Protein AF-A0AAW1NIJ4-F1 (afdb_monomer_lite)

Sequence (148 aa):
MAPPIVLSWSGDSIQVAFDSSDTVTAGFQALPDFFNPSAVLFRFVLDGQAEVQQIAVPYGLTTWSKAGLTYGRHSLTITRLNEAVYGPVSLTNISLSPSGRFVEPSLQPSLSSGRRILFLGDSITSGWGANGNSSCGSFQLGNANLLD

Structure (mmCIF, N/CA/C/O backbone):
data_AF-A0AAW1NIJ4-F1
#
_entry.id   AF-A0AAW1NIJ4-F1
#
loop_
_atom_site.group_PDB
_atom_site.id
_atom_site.type_symbol
_atom_site.label_atom_id
_atom_site.label_alt_id
_atom_site.label_comp_id
_atom_site.label_asym_id
_atom_site.label_entity_id
_atom_site.label_seq_id
_atom_site.pdbx_PDB_ins_code
_atom_site.Cartn_x
_atom_site.Cartn_y
_atom_site.Cartn_z
_atom_site.occupancy
_atom_site.B_iso_or_equiv
_atom_site.auth_seq_id
_atom_site.auth_comp_id
_atom_site.auth_asym_id
_atom_site.auth_atom_id
_atom_site.pdbx_PDB_model_num
ATOM 1 N N . MET A 1 1 ? 12.774 -2.817 17.899 1.00 58.28 1 MET A N 1
ATOM 2 C CA . MET A 1 1 ? 12.141 -2.007 16.836 1.00 58.28 1 MET A CA 1
ATOM 3 C C . MET A 1 1 ? 11.796 -2.961 15.703 1.00 58.28 1 MET A C 1
ATOM 5 O O . MET A 1 1 ? 12.642 -3.790 15.392 1.00 58.28 1 MET A O 1
ATOM 9 N N . ALA A 1 2 ? 10.568 -2.940 15.179 1.00 68.94 2 ALA A N 1
ATOM 10 C CA . ALA A 1 2 ? 10.208 -3.786 14.039 1.00 68.94 2 ALA A CA 1
ATOM 11 C C . ALA A 1 2 ? 10.894 -3.261 12.762 1.00 68.94 2 ALA A C 1
ATOM 13 O O . ALA A 1 2 ? 11.095 -2.047 12.662 1.00 68.94 2 ALA A O 1
ATOM 14 N N . PRO A 1 3 ? 11.288 -4.134 11.818 1.00 78.00 3 PRO A N 1
ATOM 15 C CA . PRO A 1 3 ? 11.851 -3.688 10.550 1.00 78.00 3 PRO A CA 1
ATOM 16 C C . PRO A 1 3 ? 10.807 -2.902 9.736 1.00 78.00 3 PRO A C 1
ATOM 18 O O . PRO A 1 3 ? 9.608 -3.156 9.883 1.00 78.00 3 PRO A O 1
ATOM 21 N N . PRO A 1 4 ? 11.240 -1.957 8.883 1.00 84.94 4 PRO A N 1
ATOM 22 C CA . PRO A 1 4 ? 10.332 -1.234 8.001 1.00 84.94 4 PRO A CA 1
ATOM 23 C C . PRO A 1 4 ? 9.662 -2.192 7.011 1.00 84.94 4 PRO A C 1
ATOM 25 O O . PRO A 1 4 ? 10.276 -3.156 6.550 1.00 84.94 4 PRO A O 1
ATOM 28 N N . ILE A 1 5 ? 8.408 -1.905 6.662 1.00 92.94 5 ILE A N 1
ATOM 29 C CA . ILE A 1 5 ? 7.707 -2.615 5.591 1.00 92.94 5 ILE A CA 1
ATOM 30 C C . ILE A 1 5 ? 8.120 -1.971 4.270 1.00 92.94 5 ILE A C 1
ATOM 32 O O . ILE A 1 5 ? 7.823 -0.801 4.034 1.00 92.94 5 ILE A O 1
ATOM 36 N N . VAL A 1 6 ? 8.802 -2.735 3.419 1.00 92.44 6 VAL A N 1
ATOM 37 C CA . VAL A 1 6 ? 9.298 -2.275 2.116 1.00 92.44 6 VAL A CA 1
ATOM 38 C C . VAL A 1 6 ? 8.553 -3.003 1.002 1.00 92.44 6 VAL A C 1
ATOM 40 O O . VAL A 1 6 ? 8.435 -4.225 1.034 1.00 92.44 6 VAL A O 1
ATOM 43 N N . LEU A 1 7 ? 8.061 -2.236 0.031 1.00 92.69 7 LEU A N 1
ATOM 44 C CA . LEU A 1 7 ? 7.338 -2.690 -1.154 1.00 92.69 7 LEU A CA 1
ATOM 45 C C . LEU A 1 7 ? 8.231 -2.451 -2.374 1.00 92.69 7 LEU A C 1
ATOM 47 O O . LEU A 1 7 ? 8.437 -1.305 -2.792 1.00 92.69 7 LEU A O 1
ATOM 51 N N . SER A 1 8 ? 8.768 -3.527 -2.935 1.00 90.56 8 SER A N 1
ATOM 52 C CA . SER A 1 8 ? 9.777 -3.494 -3.999 1.00 90.56 8 SER A CA 1
ATOM 53 C C . SER A 1 8 ? 9.291 -4.154 -5.281 1.00 90.56 8 SER A C 1
ATOM 55 O O . SER A 1 8 ? 9.636 -3.690 -6.360 1.00 90.56 8 SER A O 1
ATOM 57 N N . TRP A 1 9 ? 8.492 -5.213 -5.193 1.00 92.12 9 TRP A N 1
ATOM 58 C CA . TRP A 1 9 ? 8.060 -5.995 -6.348 1.00 92.12 9 TRP A CA 1
ATOM 59 C C . TRP A 1 9 ? 6.635 -5.641 -6.769 1.00 92.12 9 TRP A C 1
ATOM 61 O O . TRP A 1 9 ? 5.799 -5.256 -5.950 1.00 92.12 9 TRP A O 1
ATOM 71 N N . SER A 1 10 ? 6.344 -5.782 -8.065 1.00 91.19 10 SER A N 1
ATOM 72 C CA . SER A 1 10 ? 4.962 -5.691 -8.546 1.00 91.19 10 SER A CA 1
ATOM 73 C C . SER A 1 10 ? 4.114 -6.752 -7.840 1.00 91.19 10 SER A C 1
ATOM 75 O O . SER A 1 10 ? 4.548 -7.893 -7.673 1.00 91.19 10 SER A O 1
ATOM 77 N N . GLY A 1 11 ? 2.925 -6.360 -7.390 1.00 91.94 11 GLY A N 1
ATOM 78 C CA . GLY A 1 11 ? 2.031 -7.214 -6.618 1.00 91.94 11 GLY A CA 1
ATOM 79 C C . GLY A 1 11 ? 2.311 -7.244 -5.114 1.00 91.94 11 GLY A C 1
ATOM 80 O 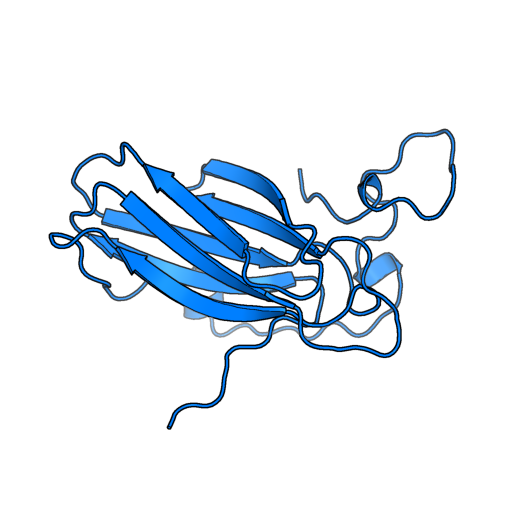O . GLY A 1 11 ? 1.492 -7.807 -4.385 1.00 91.94 11 GLY A O 1
ATOM 81 N N . ASP A 1 12 ? 3.388 -6.615 -4.621 1.00 93.94 12 ASP A N 1
ATOM 82 C CA . ASP A 1 12 ? 3.578 -6.436 -3.180 1.00 93.94 12 ASP A CA 1
ATOM 83 C C . ASP A 1 12 ? 2.357 -5.721 -2.598 1.00 93.94 12 ASP A C 1
ATOM 85 O O . ASP A 1 12 ? 1.935 -4.665 -3.086 1.00 93.94 12 ASP A O 1
ATOM 89 N N . SER A 1 13 ? 1.766 -6.317 -1.563 1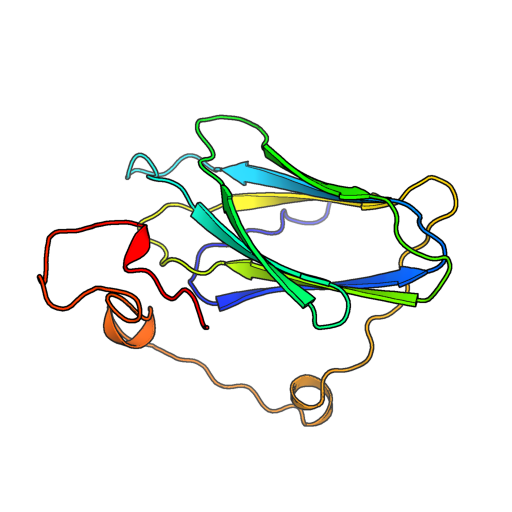.00 93.06 13 SER A N 1
ATOM 90 C CA . SER A 1 13 ? 0.464 -5.894 -1.070 1.00 93.06 13 SER A CA 1
ATOM 91 C C . SER A 1 13 ? 0.382 -5.915 0.447 1.00 93.06 13 SER A C 1
ATOM 93 O O . SER A 1 13 ? 0.877 -6.823 1.112 1.00 93.06 13 SER A O 1
ATOM 95 N N . ILE A 1 14 ? -0.323 -4.925 0.987 1.00 93.44 14 ILE A N 1
ATOM 96 C CA . ILE A 1 14 ? -0.645 -4.794 2.406 1.00 93.44 14 ILE A CA 1
ATOM 97 C C . ILE A 1 14 ? -2.161 -4.798 2.535 1.00 93.44 14 ILE A C 1
ATOM 99 O O . ILE A 1 14 ? -2.849 -4.127 1.769 1.00 93.44 14 ILE A O 1
ATOM 103 N N . GLN A 1 15 ? -2.685 -5.543 3.503 1.00 92.75 15 GLN A N 1
ATOM 104 C CA . GLN A 1 15 ? -4.105 -5.532 3.826 1.00 92.75 15 GLN A CA 1
ATOM 105 C C . GLN A 1 15 ? -4.297 -5.202 5.301 1.00 92.75 15 GLN A C 1
ATOM 107 O O . GLN A 1 15 ? -3.681 -5.817 6.171 1.00 92.75 15 GLN A O 1
ATOM 112 N N . VAL A 1 16 ? -5.189 -4.254 5.573 1.00 94.38 16 VAL A N 1
ATOM 113 C CA . VAL A 1 16 ? -5.632 -3.905 6.923 1.00 94.38 16 VAL A CA 1
ATOM 114 C C . VAL A 1 16 ? -7.155 -3.865 6.984 1.00 94.38 16 VAL A C 1
ATOM 116 O O . VAL A 1 16 ? -7.838 -3.676 5.973 1.00 94.38 16 VAL A O 1
ATOM 119 N N . ALA A 1 17 ? -7.691 -4.037 8.186 1.00 95.44 17 ALA A N 1
ATOM 120 C CA . ALA A 1 17 ? -9.086 -3.758 8.482 1.00 95.44 17 ALA A CA 1
ATOM 121 C C . ALA A 1 17 ? -9.182 -2.832 9.691 1.00 95.44 17 ALA A C 1
ATOM 123 O O . ALA A 1 17 ? -8.319 -2.843 10.574 1.00 95.44 17 ALA A O 1
ATOM 124 N N . PHE A 1 18 ? -10.227 -2.017 9.721 1.00 95.81 18 PHE A N 1
ATOM 125 C CA . PHE A 1 18 ? -10.455 -1.065 10.798 1.00 95.81 18 PHE A CA 1
ATOM 126 C C . PHE A 1 18 ? -11.943 -0.791 11.001 1.00 95.81 18 PHE A C 1
ATOM 128 O O . PHE A 1 18 ? -12.735 -0.949 10.078 1.00 95.81 18 PHE A O 1
ATOM 135 N N . ASP A 1 19 ? -12.301 -0.372 12.212 1.00 95.31 19 ASP A N 1
ATOM 136 C CA . ASP A 1 19 ? -13.655 0.050 12.576 1.00 95.31 19 ASP A CA 1
ATOM 137 C C . ASP A 1 19 ? -13.689 1.547 12.908 1.00 95.31 19 ASP A C 1
ATOM 139 O O . ASP A 1 19 ? -12.700 2.100 13.396 1.00 95.31 19 ASP A O 1
ATOM 143 N N . SER A 1 20 ? -14.866 2.160 12.753 1.00 82.75 20 SER A N 1
ATOM 144 C CA . SER A 1 20 ? -15.247 3.450 13.360 1.00 82.75 20 SER A CA 1
ATOM 145 C C . SER A 1 20 ? -14.314 4.625 13.050 1.00 82.75 20 SER A C 1
ATOM 147 O O . SER A 1 20 ? -14.021 5.445 13.924 1.00 82.75 20 SER A O 1
ATOM 149 N N . SER A 1 21 ? -13.866 4.733 11.801 1.00 84.62 21 SER A N 1
ATOM 150 C CA . SER A 1 21 ? -13.024 5.837 11.350 1.00 84.62 21 SER A CA 1
ATOM 151 C C . SER A 1 21 ? -13.689 6.619 10.226 1.00 84.62 21 SER A C 1
ATOM 153 O O . SER A 1 21 ? -14.245 6.011 9.321 1.00 84.62 21 SER A O 1
ATOM 155 N N . ASP A 1 22 ? -13.627 7.950 10.278 1.00 89.56 22 ASP A N 1
ATOM 156 C CA . ASP A 1 22 ? -14.109 8.841 9.211 1.00 89.56 22 ASP A CA 1
ATOM 157 C C . ASP A 1 22 ? -13.031 9.102 8.145 1.00 89.56 22 ASP A C 1
ATOM 159 O O . ASP A 1 22 ? -13.335 9.562 7.039 1.00 89.56 22 ASP A O 1
ATOM 163 N N . THR A 1 23 ? -11.773 8.802 8.486 1.00 93.31 23 THR A N 1
ATOM 164 C CA . THR A 1 23 ? -10.585 9.070 7.687 1.00 93.31 23 THR A CA 1
ATOM 165 C C . THR A 1 23 ? -9.529 7.983 7.874 1.00 93.31 23 THR A C 1
ATOM 167 O O . THR A 1 23 ? -9.197 7.596 8.990 1.00 93.31 23 THR A O 1
ATOM 170 N N . VAL A 1 24 ? -8.941 7.529 6.772 1.00 95.25 24 VAL A N 1
ATOM 171 C CA . VAL A 1 24 ? -7.753 6.667 6.775 1.00 95.25 24 VAL A CA 1
ATOM 172 C C . VAL A 1 24 ? -6.665 7.327 5.946 1.00 95.25 24 VAL A C 1
ATOM 174 O O . VAL A 1 24 ? -6.939 7.892 4.885 1.00 95.25 24 VAL A O 1
ATOM 177 N N . THR A 1 25 ? -5.427 7.269 6.425 1.00 95.19 25 THR A N 1
ATOM 178 C CA . THR A 1 25 ? -4.256 7.738 5.686 1.00 95.19 25 THR A CA 1
ATOM 179 C C . THR A 1 25 ? -3.168 6.678 5.655 1.00 95.19 25 THR A C 1
ATOM 181 O O . THR A 1 25 ? -3.050 5.871 6.575 1.00 95.19 25 THR A O 1
ATOM 184 N N . ALA A 1 26 ? -2.376 6.672 4.586 1.00 94.44 26 ALA A N 1
ATOM 185 C CA . ALA A 1 26 ? -1.212 5.810 4.435 1.00 94.44 26 ALA A CA 1
ATOM 186 C C . ALA A 1 26 ? -0.021 6.644 3.958 1.00 94.44 26 ALA A C 1
ATOM 188 O O . ALA A 1 26 ? -0.108 7.323 2.934 1.00 94.44 26 ALA A O 1
ATOM 189 N N . GLY A 1 27 ? 1.066 6.621 4.726 1.00 92.44 27 GLY A N 1
ATOM 190 C CA . GLY A 1 27 ? 2.300 7.343 4.436 1.00 92.44 27 GLY A CA 1
ATOM 191 C C . GLY A 1 27 ? 3.331 6.455 3.747 1.00 92.44 27 GLY A C 1
ATOM 192 O O . GLY A 1 27 ? 3.554 5.313 4.151 1.00 92.44 27 GLY A O 1
ATOM 193 N N . PHE A 1 28 ? 3.992 7.006 2.737 1.00 90.88 28 PHE A N 1
ATOM 194 C CA . PHE A 1 28 ? 4.961 6.329 1.887 1.00 90.88 28 PHE A CA 1
ATOM 195 C C . PHE A 1 28 ? 6.221 7.164 1.744 1.00 90.88 28 PHE A C 1
ATOM 197 O O . PHE A 1 28 ? 6.159 8.377 1.551 1.00 90.88 28 PHE A O 1
ATOM 204 N N . GLN A 1 29 ? 7.370 6.505 1.772 1.00 88.12 29 GLN A N 1
ATOM 205 C CA . GLN A 1 29 ? 8.659 7.131 1.521 1.00 88.12 29 GLN A CA 1
ATOM 206 C C . GLN A 1 29 ? 9.424 6.304 0.493 1.00 88.12 29 GLN A C 1
ATOM 208 O O . GLN A 1 29 ? 9.718 5.135 0.742 1.00 88.12 29 GLN A O 1
ATOM 213 N N . ALA A 1 30 ? 9.770 6.899 -0.649 1.00 83.88 30 ALA A N 1
ATOM 214 C CA . ALA A 1 30 ? 10.695 6.260 -1.574 1.00 83.88 30 ALA A CA 1
ATOM 215 C C . ALA A 1 30 ? 12.067 6.191 -0.928 1.00 83.88 30 ALA A C 1
ATOM 217 O O . ALA A 1 30 ? 12.549 7.153 -0.318 1.00 83.88 30 ALA A O 1
ATOM 218 N N . LEU A 1 31 ? 12.676 5.025 -1.057 1.00 82.00 31 LEU A N 1
ATOM 219 C CA . LEU A 1 31 ? 14.029 4.802 -0.602 1.00 82.00 31 LEU A CA 1
ATOM 220 C C . LEU A 1 31 ? 14.990 5.111 -1.760 1.00 82.00 31 LEU A C 1
ATOM 222 O O . LEU A 1 31 ? 14.620 4.928 -2.922 1.00 82.00 31 LEU A O 1
ATOM 226 N N . PRO A 1 32 ? 16.208 5.596 -1.470 1.00 73.69 32 PRO A N 1
ATOM 227 C CA . PRO A 1 32 ? 17.206 5.827 -2.504 1.00 73.69 32 PRO A CA 1
ATOM 228 C C . PRO A 1 32 ? 17.486 4.533 -3.275 1.00 73.69 32 PRO A C 1
ATOM 230 O O . PRO A 1 32 ? 17.736 3.496 -2.662 1.00 73.69 32 PRO A O 1
ATOM 233 N N . ASP A 1 33 ? 17.492 4.612 -4.601 1.00 69.75 33 ASP A N 1
ATOM 234 C CA . ASP A 1 33 ? 17.920 3.528 -5.483 1.00 69.75 33 ASP A CA 1
ATOM 235 C C . ASP A 1 33 ? 18.769 4.096 -6.629 1.00 69.75 33 ASP A C 1
ATOM 237 O O . ASP A 1 33 ? 18.704 5.287 -6.947 1.00 69.75 33 ASP A O 1
ATOM 241 N N . PHE A 1 34 ? 19.596 3.242 -7.230 1.00 55.91 34 PHE A N 1
ATOM 242 C CA . PHE A 1 34 ? 20.513 3.575 -8.321 1.00 55.91 34 PHE A CA 1
ATOM 243 C C . PHE A 1 34 ? 19.791 4.119 -9.561 1.00 55.91 34 PHE A C 1
ATOM 245 O O . PHE A 1 34 ? 20.371 4.894 -10.324 1.00 55.91 34 PHE A O 1
ATOM 252 N N . PHE A 1 35 ? 18.528 3.739 -9.751 1.00 59.81 35 PHE A N 1
ATOM 253 C CA . PHE A 1 35 ? 17.660 4.247 -10.803 1.00 59.81 35 PHE A CA 1
ATOM 254 C C . PHE A 1 35 ? 16.756 5.314 -10.199 1.00 59.81 35 PHE A C 1
ATOM 256 O O . PHE A 1 35 ? 15.922 5.008 -9.358 1.00 59.81 35 PHE A O 1
ATOM 263 N N . ASN A 1 36 ? 16.945 6.574 -10.599 1.00 54.78 36 ASN A N 1
ATOM 264 C CA . ASN A 1 36 ? 16.130 7.706 -10.154 1.00 54.78 36 ASN A CA 1
ATOM 265 C C . ASN A 1 36 ? 14.641 7.386 -10.406 1.00 54.78 36 ASN A C 1
ATOM 267 O O . ASN A 1 36 ? 14.234 7.368 -11.576 1.00 54.78 36 ASN A O 1
ATOM 271 N N . PRO A 1 37 ? 13.842 7.048 -9.376 1.00 58.44 37 PRO A N 1
ATOM 272 C CA . PRO A 1 37 ? 12.591 6.363 -9.619 1.00 58.44 37 PRO A CA 1
ATOM 273 C C . PRO A 1 37 ? 11.591 7.336 -10.230 1.00 58.44 37 PRO A C 1
ATOM 275 O O . PRO A 1 37 ? 11.123 8.295 -9.617 1.00 58.44 37 PRO A O 1
ATOM 278 N N . SER A 1 38 ? 11.264 7.065 -11.490 1.00 61.19 38 SER A N 1
ATOM 279 C CA . SER A 1 38 ? 10.023 7.534 -12.091 1.00 61.19 38 SER A CA 1
ATOM 280 C C . SER A 1 38 ? 8.875 6.925 -11.275 1.00 61.19 38 SER A C 1
ATOM 282 O O . SER A 1 38 ? 8.989 5.787 -10.838 1.00 61.19 38 SER A O 1
ATOM 284 N N . ALA A 1 39 ? 7.814 7.691 -11.028 1.00 77.75 39 ALA A N 1
ATOM 285 C CA . ALA A 1 39 ? 6.749 7.412 -10.056 1.00 77.75 39 ALA A CA 1
ATOM 286 C C . ALA A 1 39 ? 6.388 5.932 -9.782 1.00 77.75 39 ALA A C 1
ATOM 288 O O . ALA A 1 39 ? 6.190 5.139 -10.700 1.00 77.75 39 ALA A O 1
ATOM 289 N N . VAL A 1 40 ? 6.192 5.589 -8.505 1.00 83.94 40 VAL A N 1
ATOM 290 C CA . VAL A 1 40 ? 5.677 4.277 -8.089 1.00 83.94 40 VAL A CA 1
ATOM 291 C C . VAL A 1 40 ? 4.153 4.319 -8.078 1.00 83.94 40 VAL A C 1
ATOM 293 O O . VAL A 1 40 ? 3.535 5.270 -7.599 1.00 83.94 40 VAL A O 1
ATOM 296 N N . LEU A 1 41 ? 3.530 3.295 -8.647 1.00 85.31 41 LEU A N 1
ATOM 297 C CA . LEU A 1 41 ? 2.081 3.230 -8.787 1.00 85.31 41 LEU A CA 1
ATOM 298 C C . LEU A 1 41 ? 1.503 2.319 -7.715 1.00 85.31 41 LEU A C 1
ATOM 300 O O . LEU A 1 41 ? 1.934 1.172 -7.567 1.00 85.31 41 LEU A O 1
ATOM 304 N N . PHE A 1 42 ? 0.494 2.820 -7.008 1.00 89.62 42 PHE A N 1
ATOM 305 C CA . PHE A 1 42 ? -0.246 2.051 -6.021 1.00 89.62 42 PHE A CA 1
ATOM 306 C C . PHE A 1 42 ? -1.723 2.013 -6.375 1.00 89.62 42 PHE A C 1
ATOM 308 O O . PHE A 1 42 ? -2.323 2.998 -6.806 1.00 89.62 42 PHE A O 1
ATOM 315 N N . ARG A 1 43 ? -2.326 0.859 -6.129 1.00 90.38 43 ARG A N 1
ATOM 316 C CA . ARG A 1 43 ? -3.768 0.711 -6.074 1.00 90.38 43 ARG A CA 1
ATOM 317 C C . ARG A 1 43 ? -4.218 0.633 -4.631 1.00 90.38 43 ARG A C 1
ATOM 319 O O . ARG A 1 43 ? -3.677 -0.155 -3.860 1.00 90.38 43 ARG A O 1
ATOM 326 N N . PHE A 1 44 ? -5.256 1.391 -4.321 1.00 92.25 44 PHE A N 1
ATOM 327 C CA . PHE A 1 44 ? -5.962 1.360 -3.054 1.00 92.25 44 PHE A CA 1
ATOM 328 C C . PHE A 1 44 ? -7.343 0.766 -3.305 1.00 92.25 44 PHE A C 1
ATOM 330 O O . PHE A 1 44 ? -8.135 1.327 -4.054 1.00 92.25 44 PHE A O 1
ATOM 337 N N . VAL A 1 45 ? -7.629 -0.388 -2.713 1.00 92.25 45 VAL A N 1
ATOM 338 C CA . VAL A 1 45 ? -8.962 -0.995 -2.733 1.00 92.25 45 VAL A CA 1
ATOM 339 C C . VAL A 1 45 ? -9.564 -0.829 -1.350 1.00 92.25 45 VAL A C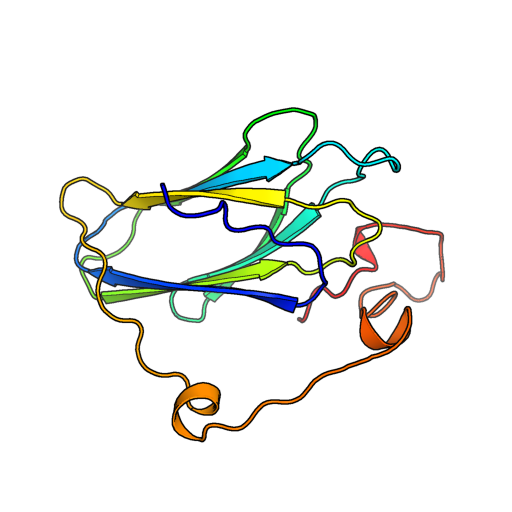 1
ATOM 341 O O . VAL A 1 45 ? -9.114 -1.482 -0.409 1.00 92.25 45 VAL A O 1
ATOM 344 N N . LEU A 1 46 ? -10.561 0.044 -1.227 1.00 92.31 46 LEU A N 1
ATOM 345 C CA . LEU A 1 46 ? -11.302 0.267 0.011 1.00 92.31 46 LEU A CA 1
ATOM 346 C C . LEU A 1 46 ? -12.711 -0.303 -0.141 1.00 92.31 46 LEU A C 1
ATOM 348 O O . LEU A 1 46 ? -13.462 0.132 -1.008 1.00 92.31 46 LEU A O 1
ATOM 352 N N . ASP A 1 47 ? -13.054 -1.304 0.666 1.00 91.75 47 ASP A N 1
ATOM 353 C CA . ASP A 1 47 ? -14.354 -1.998 0.625 1.00 91.75 47 ASP A CA 1
ATOM 354 C C . ASP A 1 47 ? -14.735 -2.507 -0.777 1.00 91.75 47 ASP A C 1
ATOM 356 O O . ASP A 1 47 ? -15.890 -2.469 -1.202 1.00 91.75 47 ASP A O 1
ATOM 360 N N . GLY A 1 48 ? -13.729 -2.965 -1.528 1.00 87.50 48 GLY A N 1
ATOM 361 C CA . GLY A 1 48 ? -13.884 -3.442 -2.903 1.00 87.50 48 GLY A CA 1
ATOM 362 C C . GLY A 1 48 ? -13.922 -2.341 -3.968 1.00 87.50 48 GLY A C 1
ATOM 363 O O . GLY A 1 48 ? -13.939 -2.663 -5.151 1.00 87.50 48 GLY A O 1
ATOM 364 N N . GLN A 1 49 ? -13.892 -1.061 -3.585 1.00 86.81 49 GLN A N 1
ATOM 365 C CA . GLN A 1 49 ? -13.796 0.062 -4.518 1.00 86.81 49 GLN A CA 1
ATOM 366 C C . GLN A 1 49 ? -12.328 0.379 -4.801 1.00 86.81 49 GLN A C 1
ATOM 368 O O . GLN A 1 49 ? -11.586 0.765 -3.896 1.00 86.81 49 GLN A O 1
ATOM 373 N N . ALA A 1 50 ? -11.904 0.189 -6.051 1.00 81.44 50 ALA A N 1
ATOM 374 C CA . ALA A 1 50 ? -10.532 0.431 -6.474 1.00 81.44 50 ALA A CA 1
ATOM 375 C C . ALA A 1 50 ? -10.309 1.899 -6.870 1.00 81.44 50 ALA A C 1
ATOM 377 O O . ALA A 1 50 ? -11.051 2.464 -7.668 1.00 81.44 50 ALA A O 1
ATOM 378 N N . GLU A 1 51 ? -9.231 2.484 -6.361 1.00 80.88 51 GLU A N 1
ATOM 379 C CA . GLU A 1 51 ? -8.670 3.759 -6.795 1.00 80.88 51 GLU A CA 1
ATOM 380 C C . GLU A 1 51 ? -7.200 3.529 -7.161 1.00 80.88 51 GLU A C 1
ATOM 382 O O . GLU A 1 51 ? -6.415 3.005 -6.364 1.00 80.88 51 GLU A O 1
ATOM 387 N N . VAL A 1 52 ? -6.818 3.888 -8.386 1.00 72.31 52 VAL A N 1
ATOM 388 C CA . VAL A 1 52 ? -5.416 3.859 -8.812 1.00 72.31 52 VAL A CA 1
ATOM 389 C C . VAL A 1 52 ? -4.829 5.243 -8.598 1.00 72.31 52 VAL A C 1
ATOM 391 O O . VAL A 1 52 ? -5.331 6.221 -9.149 1.00 72.31 52 VAL A O 1
ATOM 394 N N . GLN A 1 53 ? -3.746 5.324 -7.827 1.00 71.75 53 GLN A N 1
ATOM 395 C CA . GLN A 1 53 ? -2.978 6.550 -7.680 1.00 71.75 53 GLN A CA 1
ATOM 396 C C . GLN A 1 53 ? -1.539 6.364 -8.139 1.00 71.75 53 GLN A C 1
ATOM 398 O O . GLN A 1 53 ? -0.834 5.420 -7.776 1.00 71.75 53 GLN A O 1
ATOM 403 N N . GLN A 1 54 ? -1.088 7.345 -8.913 1.00 68.50 54 GLN A N 1
ATOM 404 C CA . GLN A 1 54 ? 0.314 7.519 -9.218 1.00 68.50 54 GLN A CA 1
ATOM 405 C C . GLN A 1 54 ? 0.967 8.299 -8.087 1.00 68.50 54 GLN A C 1
ATOM 407 O O . GLN A 1 54 ? 0.745 9.500 -7.942 1.00 68.50 54 GLN A O 1
ATOM 412 N N . ILE A 1 55 ? 1.806 7.620 -7.311 1.00 64.94 55 ILE A N 1
ATOM 413 C CA . ILE A 1 55 ? 2.619 8.277 -6.302 1.00 64.94 55 ILE A CA 1
ATOM 414 C C . ILE A 1 55 ? 4.004 8.500 -6.903 1.00 64.94 55 ILE A C 1
ATOM 416 O O . ILE A 1 55 ? 4.914 7.674 -6.833 1.00 64.94 55 ILE A O 1
ATOM 420 N N . ALA A 1 56 ? 4.171 9.665 -7.524 1.00 61.34 56 ALA A N 1
ATOM 421 C CA . ALA A 1 56 ? 5.508 10.181 -7.751 1.00 61.34 56 ALA A CA 1
ATOM 422 C C . ALA A 1 56 ? 6.080 10.527 -6.381 1.00 61.34 56 ALA A C 1
ATOM 424 O O . ALA A 1 56 ? 5.685 11.530 -5.795 1.00 61.34 56 ALA A O 1
ATOM 425 N N . VAL A 1 57 ? 6.964 9.679 -5.862 1.00 55.50 57 VAL A N 1
ATOM 426 C CA . VAL A 1 57 ? 7.713 9.988 -4.650 1.00 55.50 57 VAL A CA 1
ATOM 427 C C . VAL A 1 57 ? 9.087 10.510 -5.083 1.00 55.50 57 VAL A C 1
ATOM 429 O O . VAL A 1 57 ? 10.036 9.729 -5.166 1.00 55.50 57 VAL A O 1
ATOM 432 N N . PRO A 1 58 ? 9.246 11.811 -5.407 1.00 57.47 58 PRO A N 1
ATOM 433 C CA . PRO A 1 58 ? 10.575 12.400 -5.314 1.00 57.47 58 PRO A CA 1
ATOM 434 C C . PRO A 1 58 ? 11.039 12.245 -3.859 1.00 57.47 58 PRO A C 1
ATOM 436 O O . PRO A 1 58 ? 10.197 12.095 -2.975 1.00 57.47 58 PRO A O 1
ATOM 439 N N . TYR A 1 59 ? 12.348 12.284 -3.595 1.00 54.62 59 TYR A N 1
ATOM 440 C CA . TYR A 1 59 ? 12.909 12.257 -2.235 1.00 54.62 59 TYR A CA 1
ATOM 441 C C . TYR A 1 59 ? 12.007 12.998 -1.219 1.00 54.62 59 TYR A C 1
ATOM 443 O O . TYR A 1 59 ? 11.949 14.226 -1.225 1.00 54.62 59 TYR A O 1
ATOM 451 N N . GLY A 1 60 ? 11.258 12.255 -0.391 1.00 64.75 60 GLY A N 1
ATOM 452 C CA . GLY A 1 60 ? 10.194 12.831 0.438 1.00 64.75 60 GLY A CA 1
ATOM 453 C C . GLY A 1 60 ? 9.130 11.830 0.902 1.00 64.75 60 GLY A C 1
ATOM 454 O O . GLY A 1 60 ? 9.122 10.668 0.499 1.00 64.75 60 GLY A O 1
ATOM 455 N N . LEU A 1 61 ? 8.250 12.303 1.791 1.00 78.19 61 LEU A N 1
ATOM 456 C CA . LEU A 1 61 ? 7.083 11.573 2.291 1.00 78.19 61 LEU A CA 1
ATOM 457 C C . LEU A 1 61 ? 5.865 11.928 1.429 1.00 78.19 61 LEU A C 1
ATOM 459 O O . LEU A 1 61 ? 5.566 13.107 1.239 1.00 78.19 61 LEU A O 1
ATOM 463 N N . THR A 1 62 ? 5.133 10.926 0.957 1.00 87.00 62 THR A N 1
ATOM 464 C CA . THR A 1 62 ? 3.826 11.105 0.321 1.00 87.00 62 THR A CA 1
ATOM 465 C C . THR A 1 62 ? 2.748 10.418 1.139 1.00 87.00 62 THR A C 1
ATOM 467 O O . THR A 1 62 ? 2.961 9.328 1.657 1.00 87.00 62 THR A O 1
ATOM 470 N N . THR A 1 63 ? 1.579 11.042 1.240 1.00 90.31 63 THR A N 1
ATOM 471 C CA . THR A 1 63 ? 0.457 10.518 2.018 1.00 90.31 63 THR A CA 1
ATOM 472 C C . THR A 1 63 ? -0.749 10.346 1.113 1.00 90.31 63 THR A C 1
ATOM 474 O O . THR A 1 63 ? -1.217 11.314 0.518 1.00 90.31 63 THR A O 1
ATOM 477 N N . TRP A 1 64 ? -1.272 9.126 1.047 1.00 91.62 64 TRP A N 1
ATOM 478 C CA . TRP A 1 64 ? -2.619 8.866 0.553 1.00 91.62 64 TRP A CA 1
ATOM 479 C C . TRP A 1 64 ? -3.624 9.101 1.682 1.00 91.62 64 TRP A C 1
ATOM 481 O O . TRP A 1 64 ? -3.345 8.768 2.837 1.00 91.62 64 TRP A O 1
ATOM 491 N N . SER A 1 65 ? -4.792 9.659 1.367 1.00 93.00 65 SER A N 1
ATOM 492 C CA . SER A 1 65 ? -5.872 9.845 2.333 1.00 93.00 65 SER A CA 1
ATOM 493 C C . SER A 1 65 ? -7.239 9.591 1.711 1.00 93.00 65 SER A C 1
ATOM 495 O O . SER A 1 65 ? -7.513 9.969 0.573 1.00 93.00 65 SER A O 1
ATOM 497 N N . LYS A 1 66 ? -8.127 8.987 2.500 1.00 93.50 66 LYS A N 1
ATOM 498 C CA . LYS A 1 66 ? -9.552 8.890 2.203 1.00 93.50 66 LYS A CA 1
ATOM 499 C C . LYS A 1 66 ? -10.340 9.418 3.388 1.00 93.50 66 LYS A C 1
ATOM 501 O O . LYS A 1 66 ? -10.093 9.008 4.517 1.00 93.50 66 LYS A O 1
ATOM 506 N N . ALA A 1 67 ? -11.284 10.310 3.111 1.00 93.56 67 ALA A N 1
ATOM 507 C CA . ALA A 1 67 ? -12.178 10.914 4.091 1.00 93.56 67 ALA A CA 1
ATOM 508 C C . ALA A 1 67 ? -13.648 10.665 3.738 1.00 93.56 67 ALA A C 1
ATOM 510 O O . ALA A 1 67 ? -13.962 10.260 2.616 1.00 93.56 67 ALA A O 1
ATOM 511 N N . GLY A 1 68 ? -14.539 10.944 4.692 1.00 91.88 68 GLY A N 1
ATOM 512 C CA . GLY A 1 68 ? -15.982 10.774 4.519 1.00 91.88 68 GLY A CA 1
ATOM 513 C C . GLY A 1 68 ? -16.419 9.314 4.587 1.00 91.88 68 GLY A C 1
ATOM 514 O O . GLY A 1 68 ? -17.404 8.938 3.955 1.00 91.88 68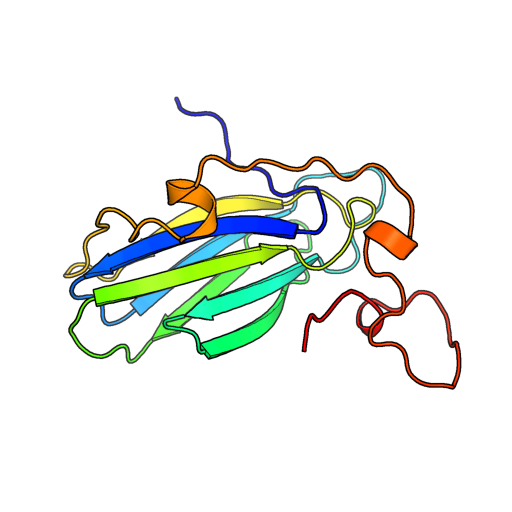 GLY A O 1
ATOM 515 N N . LEU A 1 69 ? -15.670 8.485 5.317 1.00 92.25 69 LEU A N 1
ATOM 516 C CA . LEU A 1 69 ? -16.038 7.095 5.543 1.00 92.25 69 LEU A CA 1
ATOM 517 C C . LEU A 1 69 ? -17.248 7.016 6.473 1.00 92.25 69 LEU A C 1
ATOM 519 O O . LEU A 1 69 ? -17.352 7.738 7.467 1.00 92.25 69 LEU A O 1
ATOM 523 N N . THR A 1 70 ? -18.185 6.138 6.135 1.00 91.81 70 THR A N 1
ATOM 524 C CA . THR A 1 70 ? -19.323 5.830 7.001 1.00 91.81 70 THR A CA 1
ATOM 525 C C . THR A 1 70 ? -18.848 5.110 8.254 1.00 91.81 70 THR A C 1
ATOM 527 O O . THR A 1 70 ? -17.953 4.282 8.172 1.00 91.81 70 THR A O 1
ATOM 530 N N . TYR A 1 71 ? -19.492 5.322 9.401 1.00 88.00 71 TYR A N 1
ATOM 531 C CA . TYR A 1 71 ? -19.193 4.509 10.580 1.00 88.00 71 TYR A CA 1
ATOM 532 C C . TYR A 1 71 ? -19.453 3.026 10.305 1.00 88.00 71 TYR A C 1
ATOM 534 O O . TYR A 1 71 ? -20.570 2.631 9.972 1.00 88.00 71 TYR A O 1
ATOM 542 N N . GLY A 1 72 ? -18.428 2.203 10.484 1.00 90.31 72 GLY A N 1
ATOM 543 C CA . GLY A 1 72 ? -18.524 0.771 10.259 1.00 90.31 72 GLY A CA 1
ATOM 544 C C . GLY A 1 72 ? -17.158 0.125 10.141 1.00 90.31 72 GLY A C 1
ATOM 545 O O . GLY A 1 72 ? -16.139 0.736 10.473 1.00 90.31 72 GLY A O 1
ATOM 546 N N . ARG A 1 73 ? -17.173 -1.129 9.692 1.00 94.12 73 ARG A N 1
ATOM 547 C CA . ARG A 1 73 ? -15.970 -1.894 9.385 1.00 94.12 73 ARG A CA 1
ATOM 548 C C . ARG A 1 73 ? -15.555 -1.641 7.947 1.00 94.12 73 ARG A C 1
ATOM 550 O O . ARG A 1 73 ? -16.383 -1.773 7.050 1.00 94.12 73 ARG A O 1
ATOM 557 N N . HIS A 1 74 ? -14.270 -1.389 7.757 1.00 93.81 74 HIS A N 1
ATOM 558 C CA . HIS A 1 74 ? -13.651 -1.193 6.458 1.00 93.81 74 HIS A CA 1
ATOM 559 C C . HIS A 1 74 ? -12.490 -2.160 6.245 1.00 93.81 74 HIS A C 1
ATOM 561 O O . HIS A 1 74 ? -11.822 -2.575 7.200 1.00 93.81 74 HIS A O 1
ATOM 567 N N . SER A 1 75 ? -12.213 -2.489 4.985 1.00 94.31 75 SER A N 1
ATOM 568 C CA . SER A 1 75 ? -10.980 -3.170 4.586 1.00 94.31 75 SER A CA 1
ATOM 569 C C . SER A 1 75 ? -10.261 -2.376 3.510 1.00 94.31 75 SER A C 1
ATOM 571 O O . SER A 1 75 ? -10.850 -2.029 2.490 1.00 94.31 75 SER A O 1
ATOM 573 N N . LEU A 1 76 ? -8.974 -2.127 3.745 1.00 93.94 76 LEU A N 1
ATOM 574 C CA . LEU A 1 76 ? -8.084 -1.468 2.804 1.00 93.94 76 LEU A CA 1
ATOM 575 C C . LEU A 1 76 ? -7.017 -2.457 2.337 1.00 93.94 76 LEU A C 1
ATOM 577 O O . LEU A 1 76 ? -6.292 -3.029 3.155 1.00 93.94 76 LEU A O 1
ATOM 581 N N . THR A 1 77 ? -6.892 -2.606 1.024 1.00 93.62 77 THR A N 1
ATOM 582 C CA . THR A 1 77 ? -5.764 -3.273 0.373 1.00 93.62 77 THR A CA 1
ATOM 583 C C . THR A 1 77 ? -4.965 -2.248 -0.418 1.00 93.62 77 THR A C 1
ATOM 585 O O . THR A 1 77 ? -5.526 -1.494 -1.207 1.00 93.62 77 THR A O 1
ATOM 588 N N . ILE A 1 78 ? -3.655 -2.221 -0.196 1.00 94.06 78 ILE A N 1
ATOM 589 C CA . ILE A 1 78 ? -2.702 -1.355 -0.890 1.00 94.06 78 ILE A CA 1
ATOM 590 C C . ILE A 1 78 ? -1.778 -2.267 -1.683 1.00 94.06 78 ILE A C 1
ATOM 592 O O . ILE A 1 78 ? -1.094 -3.086 -1.074 1.00 94.06 78 ILE A O 1
ATOM 596 N N . THR A 1 79 ? -1.741 -2.127 -3.005 1.00 93.31 79 THR A N 1
ATOM 597 C CA . THR A 1 79 ? -0.942 -2.991 -3.884 1.00 93.31 79 THR A CA 1
ATOM 598 C C . THR A 1 79 ? -0.045 -2.155 -4.781 1.00 93.31 79 THR A C 1
ATOM 600 O O . THR A 1 79 ? -0.517 -1.236 -5.452 1.00 93.31 79 THR A O 1
ATOM 603 N N . ARG A 1 80 ? 1.248 -2.482 -4.818 1.00 91.50 80 ARG A N 1
ATOM 604 C CA . ARG A 1 80 ? 2.193 -1.917 -5.783 1.00 91.50 80 ARG A CA 1
ATOM 605 C C . ARG A 1 80 ? 1.915 -2.494 -7.168 1.00 91.50 80 ARG A C 1
ATOM 607 O O . ARG A 1 80 ? 1.869 -3.709 -7.332 1.00 91.50 80 ARG A O 1
ATOM 614 N N . LEU A 1 81 ? 1.756 -1.632 -8.165 1.00 87.94 81 LEU A N 1
ATOM 615 C CA . LEU A 1 81 ? 1.403 -2.050 -9.524 1.00 87.94 81 LEU A CA 1
ATOM 616 C C . LEU A 1 81 ? 2.628 -2.251 -10.418 1.00 87.94 81 LEU A C 1
ATOM 618 O O . LEU A 1 81 ? 2.702 -3.224 -11.166 1.00 87.94 81 LEU A O 1
ATOM 622 N N . ASN A 1 82 ? 3.606 -1.351 -10.342 1.00 84.88 82 ASN A N 1
ATOM 623 C CA . ASN A 1 82 ? 4.764 -1.363 -11.228 1.00 84.88 82 ASN A CA 1
ATOM 624 C C . ASN A 1 82 ? 5.973 -2.108 -10.640 1.00 84.88 82 ASN A C 1
ATOM 626 O O . ASN A 1 82 ? 6.103 -2.310 -9.432 1.00 84.88 82 ASN A O 1
ATOM 630 N N . GLU A 1 83 ? 6.856 -2.552 -11.530 1.00 86.56 83 GLU A N 1
ATOM 631 C CA . GLU A 1 83 ? 7.961 -3.456 -11.214 1.00 86.56 83 GLU A CA 1
ATOM 632 C C . GLU A 1 83 ? 9.101 -2.812 -10.407 1.00 86.56 83 GLU A C 1
ATOM 634 O O . GLU A 1 83 ? 9.112 -1.608 -10.136 1.00 86.56 83 GLU A O 1
ATOM 639 N N . ALA A 1 84 ? 10.072 -3.632 -10.003 1.00 87.69 84 ALA A N 1
ATOM 640 C CA . ALA A 1 84 ? 11.134 -3.227 -9.083 1.00 87.69 84 ALA A CA 1
ATOM 641 C C . ALA A 1 84 ? 12.078 -2.151 -9.633 1.00 87.69 84 ALA A C 1
ATOM 643 O O . ALA A 1 84 ? 12.636 -1.388 -8.851 1.00 87.69 84 ALA A O 1
ATOM 644 N N . VAL A 1 85 ? 12.205 -2.024 -10.958 1.00 84.19 85 VAL A N 1
ATOM 645 C CA . VAL A 1 85 ? 13.069 -1.012 -11.596 1.00 84.19 85 VAL A CA 1
ATOM 646 C C . VAL A 1 85 ? 12.677 0.428 -11.236 1.00 84.19 85 VAL A C 1
ATOM 648 O O . VAL A 1 85 ? 13.496 1.337 -11.330 1.00 84.19 85 VAL A O 1
ATOM 651 N N . TYR A 1 86 ? 11.437 0.638 -10.781 1.00 81.88 86 TYR A N 1
ATOM 652 C CA . TYR A 1 86 ? 10.932 1.930 -10.311 1.00 81.88 86 TYR A CA 1
ATOM 653 C C . TYR A 1 86 ? 11.290 2.239 -8.850 1.00 81.88 86 TYR A C 1
ATOM 655 O O . TYR A 1 86 ? 10.727 3.159 -8.268 1.00 81.88 86 TYR A O 1
ATOM 663 N N . GLY A 1 87 ? 12.199 1.473 -8.244 1.00 85.12 87 GLY A N 1
ATOM 664 C CA . GLY A 1 87 ? 12.746 1.716 -6.912 1.00 85.12 87 GLY A CA 1
ATOM 665 C C . GLY A 1 87 ? 11.824 1.278 -5.766 1.00 85.12 87 GLY A C 1
ATOM 666 O O . GLY A 1 87 ? 10.607 1.192 -5.942 1.00 85.12 87 GLY A O 1
ATOM 667 N N . PRO A 1 88 ? 12.366 0.968 -4.577 1.00 88.06 88 PRO A N 1
ATOM 668 C CA . PRO A 1 88 ? 11.597 0.512 -3.424 1.00 88.06 88 PRO A CA 1
ATOM 669 C C . PRO A 1 88 ? 10.897 1.654 -2.670 1.00 88.06 88 PRO A C 1
ATOM 671 O O . PRO A 1 88 ? 11.394 2.779 -2.584 1.00 88.06 88 PRO A O 1
ATOM 674 N N . VAL A 1 89 ? 9.755 1.340 -2.051 1.00 89.00 89 VAL A N 1
ATOM 675 C CA . VAL A 1 89 ? 8.987 2.276 -1.211 1.00 89.00 89 VAL A CA 1
ATOM 676 C C . VAL A 1 89 ? 8.768 1.679 0.171 1.00 89.00 89 VAL A C 1
ATOM 678 O O . VAL A 1 89 ? 8.322 0.545 0.304 1.00 89.00 89 VAL A O 1
ATOM 681 N N . SER A 1 90 ? 9.054 2.458 1.208 1.00 90.88 90 SER A N 1
ATOM 682 C CA . SER A 1 90 ? 8.736 2.127 2.594 1.00 90.88 90 SER A CA 1
ATOM 683 C C . SER A 1 90 ? 7.332 2.618 2.947 1.00 90.88 90 SER A C 1
ATOM 685 O O . SER A 1 90 ? 7.028 3.797 2.746 1.00 90.88 90 SER A O 1
ATOM 687 N N . LEU A 1 91 ? 6.489 1.745 3.505 1.00 92.88 91 LEU A N 1
ATOM 688 C CA . LEU A 1 91 ? 5.262 2.165 4.183 1.00 92.88 91 LEU A CA 1
ATOM 689 C C . LEU A 1 91 ? 5.645 2.686 5.574 1.00 92.88 91 LEU A C 1
ATOM 691 O O . LEU A 1 91 ? 6.081 1.924 6.437 1.00 92.88 91 LEU A O 1
ATOM 695 N N . THR A 1 92 ? 5.463 3.984 5.806 1.00 92.38 92 THR A N 1
ATOM 696 C CA . THR A 1 92 ? 5.856 4.626 7.067 1.00 92.38 92 THR A CA 1
ATOM 697 C C . THR A 1 92 ? 4.777 4.522 8.134 1.00 92.38 92 THR A C 1
ATOM 699 O O . THR A 1 92 ? 5.088 4.372 9.313 1.00 92.38 92 THR A O 1
ATOM 702 N N . ASN A 1 93 ? 3.507 4.642 7.741 1.00 93.62 93 ASN A N 1
ATOM 703 C CA . ASN A 1 93 ? 2.374 4.520 8.650 1.00 93.62 93 ASN A CA 1
ATOM 704 C C . ASN A 1 93 ? 1.079 4.187 7.904 1.00 93.62 93 ASN A C 1
ATOM 706 O O . ASN A 1 93 ? 0.946 4.424 6.704 1.00 93.62 93 ASN A O 1
ATOM 710 N N . ILE A 1 94 ? 0.117 3.671 8.665 1.00 95.19 94 ILE A N 1
ATOM 711 C CA . ILE A 1 94 ? -1.305 3.766 8.351 1.00 95.19 94 ILE A CA 1
ATOM 712 C C . ILE A 1 94 ? -1.947 4.370 9.592 1.00 95.19 94 ILE A C 1
ATOM 714 O O . ILE A 1 94 ? -1.735 3.867 10.698 1.00 95.19 94 ILE A O 1
ATOM 718 N N . SER A 1 95 ? -2.695 5.449 9.413 1.00 95.81 95 SER A N 1
ATOM 719 C CA . SER A 1 95 ? -3.327 6.173 10.510 1.00 95.81 95 SER A CA 1
ATOM 720 C C . SER A 1 95 ? -4.826 6.256 10.287 1.00 95.81 95 SER A C 1
ATOM 722 O O . SER A 1 95 ? -5.302 6.381 9.160 1.00 95.81 95 SER A O 1
ATOM 724 N N . LEU A 1 96 ? -5.558 6.190 11.390 1.00 96.12 96 LEU A N 1
ATOM 725 C CA . LEU A 1 96 ? -7.000 6.360 11.438 1.00 96.12 96 LEU A CA 1
ATOM 726 C C . LEU A 1 96 ? -7.318 7.659 12.169 1.00 96.12 96 LEU A C 1
ATOM 728 O O . LEU A 1 96 ? -6.489 8.190 12.916 1.00 96.12 96 LEU A O 1
ATOM 732 N N . SER A 1 97 ? -8.541 8.136 12.004 1.00 92.94 97 SER A N 1
ATOM 733 C CA . SER A 1 97 ? -9.090 9.143 12.905 1.00 92.94 97 SER A CA 1
ATOM 734 C C . SER A 1 97 ? -9.068 8.681 14.372 1.00 92.94 97 SER A C 1
ATOM 736 O O . SER A 1 97 ? -9.041 7.476 14.633 1.00 92.94 97 SER A O 1
ATOM 738 N N . PRO A 1 98 ? -9.127 9.598 15.359 1.00 92.38 98 PRO A N 1
ATOM 739 C CA . PRO A 1 98 ? -9.018 9.239 16.778 1.00 92.38 98 PRO A CA 1
ATOM 740 C C . PRO A 1 98 ? -10.060 8.232 17.289 1.00 92.38 98 PRO A C 1
ATOM 742 O O . PRO A 1 98 ? -9.809 7.542 18.273 1.00 92.38 98 PRO A O 1
ATOM 745 N N . SER A 1 99 ? -11.233 8.151 16.652 1.00 89.75 99 SER A N 1
ATOM 746 C CA . SER A 1 99 ? -12.282 7.177 16.985 1.00 89.75 99 SER A CA 1
ATOM 747 C C . SER A 1 99 ? -12.048 5.794 16.371 1.00 89.75 99 SER A C 1
ATOM 749 O O . SER A 1 99 ? -12.712 4.828 16.756 1.00 89.75 99 SER A O 1
ATOM 751 N N . GLY A 1 100 ? -11.144 5.714 15.395 1.00 94.56 100 GLY A N 1
ATOM 752 C CA . GLY A 1 100 ? -10.856 4.514 14.640 1.00 94.56 100 GLY A CA 1
ATOM 753 C C . GLY A 1 100 ? -9.979 3.539 15.411 1.00 94.56 100 GLY A C 1
ATOM 754 O O . GLY A 1 100 ? -9.151 3.916 16.241 1.00 94.56 100 GLY A O 1
ATOM 755 N N . ARG A 1 101 ? -10.129 2.253 15.102 1.00 95.94 101 ARG A N 1
ATOM 756 C CA . ARG A 1 101 ? -9.226 1.209 15.597 1.00 95.94 101 ARG A CA 1
ATOM 757 C C . ARG A 1 101 ? -8.940 0.191 14.510 1.00 95.94 101 ARG A C 1
ATOM 759 O O . ARG A 1 101 ? -9.842 -0.194 13.770 1.00 95.94 101 ARG A O 1
ATOM 766 N N . PHE A 1 102 ? -7.705 -0.292 14.462 1.00 96.50 102 PHE A N 1
ATOM 767 C CA . PHE A 1 102 ? -7.386 -1.464 13.659 1.00 96.50 102 PHE A CA 1
ATOM 768 C C . PHE A 1 102 ? -8.026 -2.706 14.269 1.00 96.50 102 PHE A C 1
ATOM 770 O O . PHE A 1 102 ? -8.057 -2.878 15.489 1.00 96.50 102 PHE A O 1
ATOM 777 N N . VAL A 1 103 ? -8.528 -3.571 13.400 1.00 95.50 103 VAL A N 1
ATOM 778 C CA . VAL A 1 103 ? -9.068 -4.881 13.753 1.00 95.50 103 VAL A CA 1
ATOM 779 C C . VAL A 1 103 ? -8.415 -5.935 12.877 1.00 95.50 103 VAL A C 1
ATOM 781 O O . VAL A 1 103 ? -7.771 -5.624 11.874 1.00 95.50 103 VAL A O 1
ATOM 784 N N . GLU A 1 104 ? -8.579 -7.198 13.249 1.00 91.38 104 GLU A N 1
ATOM 785 C CA . GLU A 1 104 ? -8.067 -8.291 12.434 1.00 91.38 104 GLU A CA 1
ATOM 786 C C . GLU A 1 104 ? -8.695 -8.243 11.027 1.00 91.38 104 GLU A C 1
ATOM 788 O O . GLU A 1 104 ? -9.923 -8.110 10.906 1.00 91.38 104 GLU A O 1
ATOM 793 N N . PRO A 1 105 ? -7.895 -8.312 9.950 1.00 86.62 105 PRO A N 1
ATOM 794 C CA . PRO A 1 105 ? -8.426 -8.451 8.603 1.00 86.62 105 PRO A CA 1
ATOM 795 C C . PRO A 1 105 ? -9.250 -9.730 8.484 1.00 86.62 105 PRO A C 1
ATOM 797 O O . PRO A 1 105 ? -8.868 -10.779 8.999 1.00 86.62 105 PRO A O 1
ATOM 800 N N . SER A 1 106 ? -10.377 -9.676 7.773 1.00 78.81 106 SER A N 1
ATOM 801 C CA . SER A 1 106 ? -11.067 -10.909 7.394 1.00 78.81 106 SER A CA 1
ATOM 802 C C . SER A 1 106 ? -10.121 -11.764 6.553 1.00 78.81 106 SER A C 1
ATOM 804 O O . SER A 1 106 ? -9.562 -11.264 5.573 1.00 78.81 106 SER A O 1
ATOM 806 N N . LEU A 1 107 ? -9.963 -13.040 6.912 1.00 70.94 107 LEU A N 1
ATOM 807 C CA . LEU A 1 107 ? -9.152 -13.974 6.137 1.00 70.94 107 LEU A CA 1
ATOM 808 C C . LEU A 1 107 ? -9.661 -14.011 4.696 1.00 70.94 107 LEU A C 1
ATOM 810 O O . LEU A 1 107 ? -10.780 -14.456 4.434 1.00 70.94 107 LEU A O 1
ATOM 814 N N . GLN A 1 108 ? -8.836 -13.550 3.756 1.00 68.75 108 GLN A N 1
ATOM 815 C CA . GLN A 1 108 ? -9.128 -13.757 2.346 1.00 68.75 108 GLN A CA 1
ATOM 816 C C . GLN A 1 108 ? -9.185 -15.269 2.059 1.00 68.75 108 GLN A C 1
ATOM 818 O O . GLN A 1 108 ? -8.426 -16.033 2.666 1.00 68.75 108 GLN A O 1
ATOM 823 N N . PRO A 1 109 ? -10.030 -15.730 1.117 1.00 66.88 109 PRO A N 1
ATOM 824 C CA . PRO A 1 109 ? -10.122 -17.149 0.760 1.00 66.88 109 PRO A CA 1
ATOM 825 C C . PRO A 1 109 ? -8.773 -17.783 0.376 1.00 66.88 109 PRO A C 1
ATOM 827 O O . PRO A 1 109 ? -8.525 -18.961 0.629 1.00 66.88 109 PRO A O 1
ATOM 830 N N . SER A 1 110 ? -7.870 -16.994 -0.211 1.00 64.56 110 SER A N 1
ATOM 831 C CA . SER A 1 110 ? -6.498 -17.405 -0.523 1.00 64.56 110 SER A CA 1
ATOM 832 C C . SER A 1 110 ? -5.715 -17.773 0.742 1.00 64.56 110 SER A C 1
ATOM 834 O O . SER A 1 110 ? -5.111 -18.845 0.794 1.00 64.56 110 SER A O 1
ATOM 836 N N . LEU A 1 111 ? -5.796 -16.941 1.785 1.00 66.00 111 LEU A N 1
ATOM 837 C CA . LEU A 1 111 ? -5.132 -17.152 3.072 1.00 66.00 111 LEU A CA 1
ATOM 838 C C . LEU A 1 111 ? -5.738 -18.323 3.850 1.00 66.00 111 LEU A C 1
ATOM 840 O O . LEU A 1 111 ? -4.988 -19.111 4.424 1.00 66.00 111 LEU A O 1
ATOM 844 N N . SER A 1 112 ? -7.066 -18.492 3.828 1.00 71.25 112 SER A N 1
ATOM 845 C CA . SER A 1 112 ? -7.723 -19.618 4.512 1.00 71.25 112 SER A CA 1
ATOM 846 C C . SER A 1 112 ? -7.422 -20.970 3.859 1.00 71.25 112 SER A C 1
ATOM 848 O O . SER A 1 112 ? -7.360 -21.985 4.549 1.00 71.25 112 SER A O 1
ATOM 850 N N . SER A 1 113 ? -7.171 -20.994 2.546 1.00 80.25 113 SER A N 1
ATOM 851 C CA . SER A 1 113 ? -6.768 -22.211 1.829 1.00 80.25 113 SER A CA 1
ATOM 852 C C . SER A 1 113 ? -5.315 -22.640 2.086 1.00 80.25 113 SER A C 1
ATOM 854 O O . SER A 1 113 ? -4.937 -23.752 1.720 1.00 80.25 113 SER A O 1
ATOM 856 N N . GLY A 1 114 ? -4.479 -21.754 2.648 1.00 82.38 114 GLY A N 1
ATOM 857 C CA . GLY A 1 114 ? -3.042 -21.980 2.849 1.00 82.38 114 GLY A CA 1
ATOM 858 C C . GLY A 1 114 ? -2.207 -22.056 1.561 1.00 82.38 114 GLY A C 1
ATOM 859 O O . GLY A 1 114 ? -1.004 -22.312 1.630 1.00 82.38 114 GLY A O 1
ATOM 860 N N . ARG A 1 115 ? -2.811 -21.841 0.384 1.00 87.00 115 ARG A N 1
ATOM 861 C CA . ARG A 1 115 ? -2.129 -21.930 -0.914 1.00 87.00 115 ARG A CA 1
ATOM 862 C C . ARG A 1 115 ? -1.163 -20.763 -1.102 1.00 87.00 115 ARG A C 1
ATOM 864 O O . ARG A 1 115 ? -1.509 -19.612 -0.855 1.00 87.00 115 ARG A O 1
ATOM 871 N N . ARG A 1 116 ? 0.044 -21.065 -1.581 1.00 88.12 116 ARG A N 1
ATOM 872 C CA . ARG A 1 116 ? 1.097 -20.084 -1.875 1.00 88.12 116 ARG A CA 1
ATOM 873 C C . ARG A 1 116 ? 1.734 -20.423 -3.217 1.00 88.12 116 ARG A C 1
ATOM 875 O O . ARG A 1 116 ? 2.008 -21.591 -3.476 1.00 88.12 116 ARG A O 1
ATOM 882 N N . ILE A 1 117 ? 1.951 -19.411 -4.051 1.00 90.75 117 ILE A N 1
ATOM 883 C CA . ILE A 1 117 ? 2.582 -19.530 -5.370 1.00 90.75 117 ILE A CA 1
ATOM 884 C C . ILE A 1 117 ? 3.691 -18.480 -5.443 1.00 90.75 117 ILE A C 1
ATOM 886 O O . ILE A 1 117 ? 3.491 -17.351 -5.002 1.00 90.75 117 ILE A O 1
ATOM 890 N N . LEU A 1 118 ? 4.845 -18.862 -5.987 1.00 93.62 118 LEU A N 1
ATOM 891 C CA . LEU A 1 118 ? 5.937 -17.951 -6.320 1.00 93.62 118 LEU A CA 1
ATOM 892 C C . LEU A 1 118 ? 6.024 -17.841 -7.841 1.00 93.62 118 LEU A C 1
ATOM 894 O O . LEU A 1 118 ? 6.144 -18.858 -8.523 1.00 93.62 118 LEU A O 1
ATOM 898 N N . PHE A 1 119 ? 6.001 -16.613 -8.348 1.00 94.12 119 PHE A N 1
ATOM 899 C CA . PHE A 1 119 ? 6.269 -16.316 -9.749 1.00 94.12 119 PHE A CA 1
ATOM 900 C C . PHE A 1 119 ? 7.701 -15.798 -9.883 1.00 94.12 119 PHE A C 1
ATOM 902 O O . PHE A 1 119 ? 8.107 -14.895 -9.154 1.00 94.12 119 PHE A O 1
ATOM 909 N N . LEU A 1 120 ? 8.459 -16.382 -10.809 1.00 95.50 120 LEU A N 1
ATOM 910 C CA . LEU A 1 120 ? 9.774 -15.909 -11.232 1.00 95.50 120 LEU A CA 1
ATOM 911 C C . LEU A 1 120 ? 9.690 -15.671 -12.733 1.00 95.50 120 LEU A C 1
ATOM 913 O O . LEU A 1 120 ? 9.332 -16.586 -13.473 1.00 95.50 120 LEU A O 1
ATOM 917 N N . GLY A 1 121 ? 10.002 -14.463 -13.180 1.00 92.62 121 GLY A N 1
ATOM 918 C CA . GLY A 1 121 ? 9.854 -14.122 -14.583 1.00 92.62 121 GLY A CA 1
ATOM 919 C C . GLY A 1 121 ? 10.404 -12.751 -14.917 1.00 92.62 121 GLY A C 1
ATOM 920 O O . GLY A 1 121 ? 11.215 -12.189 -14.183 1.00 92.62 121 GLY A O 1
ATOM 921 N N . ASP A 1 122 ? 9.962 -12.252 -16.059 1.00 90.12 122 ASP A N 1
ATOM 922 C CA . ASP A 1 122 ? 10.427 -11.030 -16.696 1.00 90.12 122 ASP A CA 1
ATOM 923 C C . ASP A 1 122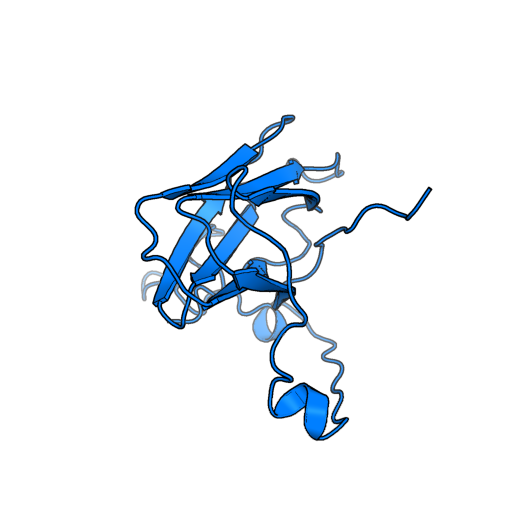 ? 9.284 -10.006 -16.812 1.00 90.12 122 ASP A C 1
ATOM 925 O O . ASP A 1 122 ? 8.326 -10.024 -16.030 1.00 90.12 122 ASP A O 1
ATOM 929 N N . SER A 1 123 ? 9.379 -9.124 -17.806 1.00 86.94 123 SER A N 1
ATOM 930 C CA . SER A 1 123 ? 8.401 -8.081 -18.096 1.00 86.94 123 SER A CA 1
ATOM 931 C C . SER A 1 123 ? 6.974 -8.605 -18.300 1.00 86.94 123 SER A C 1
ATOM 933 O O . SER A 1 123 ? 6.017 -7.888 -18.018 1.00 86.94 123 SER A O 1
ATOM 935 N N . ILE A 1 124 ? 6.789 -9.859 -18.733 1.00 87.62 124 ILE A N 1
ATOM 936 C CA . ILE A 1 124 ? 5.451 -10.459 -18.857 1.00 87.62 124 ILE A CA 1
ATOM 937 C C . ILE A 1 124 ? 4.862 -10.716 -17.469 1.00 87.62 124 ILE A C 1
ATOM 939 O O . ILE A 1 124 ? 3.695 -10.424 -17.217 1.00 87.62 124 ILE A O 1
ATOM 943 N N . THR A 1 125 ? 5.675 -11.233 -16.547 1.00 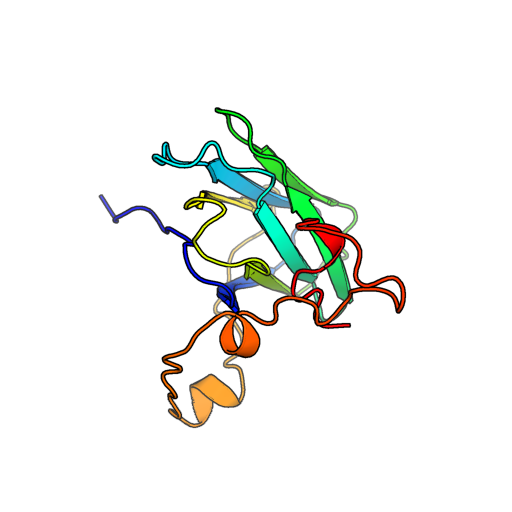90.56 125 THR A N 1
ATOM 944 C CA . THR A 1 125 ? 5.239 -11.500 -15.167 1.00 90.56 125 THR A CA 1
ATOM 945 C C . THR A 1 125 ? 4.995 -10.204 -14.403 1.00 90.56 125 THR A C 1
ATOM 947 O O . THR A 1 125 ? 4.083 -10.145 -13.583 1.00 90.56 125 THR A O 1
ATOM 950 N N . SER A 1 126 ? 5.760 -9.149 -14.697 1.00 86.06 126 SER A N 1
ATOM 951 C CA . SER A 1 126 ? 5.534 -7.824 -14.115 1.00 86.06 126 SER A CA 1
ATOM 952 C C . SER A 1 126 ? 4.359 -7.057 -14.742 1.00 86.06 126 SER A C 1
ATOM 954 O O . SER A 1 126 ? 4.000 -5.981 -14.260 1.00 86.06 126 SER A O 1
ATOM 956 N N . GLY A 1 127 ? 3.723 -7.620 -15.777 1.00 85.19 127 GLY A N 1
ATOM 957 C CA . GLY A 1 127 ? 2.562 -7.041 -16.452 1.00 85.19 127 GLY A CA 1
ATOM 958 C C . GLY A 1 127 ? 2.900 -5.802 -17.281 1.00 85.19 127 GLY A C 1
ATOM 959 O O . GLY A 1 127 ? 2.073 -4.903 -17.435 1.00 85.19 127 GLY A O 1
ATOM 960 N N . TRP A 1 128 ? 4.122 -5.728 -17.803 1.00 81.81 128 TRP A N 1
ATOM 961 C CA . TRP A 1 128 ? 4.543 -4.632 -18.659 1.00 81.81 128 TRP A CA 1
ATOM 962 C C . TRP A 1 128 ? 3.735 -4.590 -19.957 1.00 81.81 128 TRP A C 1
ATOM 964 O O . TRP A 1 128 ? 3.638 -5.579 -20.683 1.00 81.81 128 TRP A O 1
ATOM 974 N N . GLY A 1 129 ? 3.201 -3.418 -20.292 1.00 79.38 129 GLY A N 1
ATOM 975 C CA . GLY A 1 129 ? 2.418 -3.211 -21.507 1.00 79.38 129 GLY A CA 1
ATOM 976 C C . GLY A 1 129 ? 0.969 -3.681 -21.406 1.00 79.38 129 GLY A C 1
ATOM 977 O O . GLY A 1 129 ? 0.245 -3.521 -22.385 1.00 79.38 129 GLY A O 1
ATOM 978 N N . ALA A 1 130 ? 0.526 -4.207 -20.257 1.00 80.12 130 ALA A N 1
ATOM 979 C CA . ALA A 1 130 ? -0.839 -4.712 -20.077 1.00 80.12 130 ALA A CA 1
ATOM 980 C C . ALA A 1 130 ? -1.911 -3.643 -20.354 1.00 80.12 130 ALA A C 1
ATOM 982 O O . ALA A 1 130 ? -2.972 -3.955 -20.886 1.00 80.12 130 ALA A O 1
ATOM 983 N N . ASN A 1 131 ? -1.591 -2.380 -20.066 1.00 75.69 131 ASN A N 1
ATOM 984 C CA . ASN A 1 131 ? -2.485 -1.233 -20.238 1.00 75.69 131 ASN A CA 1
ATOM 985 C C . ASN A 1 131 ? -2.037 -0.285 -21.360 1.00 75.69 131 ASN A C 1
ATOM 987 O O . ASN A 1 131 ? -2.546 0.830 -21.486 1.00 75.69 131 ASN A O 1
ATOM 991 N N . GLY A 1 132 ? -1.065 -0.706 -22.174 1.00 70.38 132 GLY A N 1
ATOM 992 C CA . GLY A 1 132 ? -0.600 0.085 -23.305 1.00 70.38 132 GLY A CA 1
ATOM 993 C C . GLY A 1 132 ? -1.651 0.188 -24.410 1.00 70.38 132 GLY A C 1
ATOM 994 O O . GLY A 1 132 ? -2.446 -0.721 -24.638 1.00 70.38 132 GLY A O 1
ATOM 995 N N . ASN A 1 133 ? -1.647 1.302 -25.141 1.00 70.25 133 ASN A N 1
ATOM 996 C CA . ASN A 1 133 ? -2.460 1.433 -26.349 1.00 70.25 133 ASN A CA 1
ATOM 997 C C . ASN A 1 133 ? -1.766 0.776 -27.565 1.00 70.25 133 ASN A C 1
ATOM 999 O O . ASN A 1 133 ? -0.580 0.440 -27.538 1.00 70.25 133 ASN A O 1
ATOM 1003 N N . SER A 1 134 ? -2.491 0.651 -28.680 1.00 70.69 134 SER A N 1
ATOM 1004 C CA . SER A 1 134 ? -1.999 0.022 -29.916 1.00 70.69 134 SER A CA 1
ATOM 1005 C C . SER A 1 134 ? -0.852 0.769 -30.613 1.00 70.69 134 SER A C 1
ATOM 1007 O O . SER A 1 134 ? -0.395 0.324 -31.663 1.00 70.69 134 SER A O 1
ATOM 1009 N N . SER A 1 135 ? -0.401 1.914 -30.084 1.00 68.38 135 SER A N 1
ATOM 1010 C CA . SER A 1 135 ? 0.708 2.678 -30.671 1.00 68.38 135 SER A CA 1
ATOM 1011 C C . SER A 1 135 ? 2.083 2.100 -30.327 1.00 68.38 135 SER A C 1
ATOM 1013 O O . SER A 1 135 ? 3.068 2.510 -30.936 1.00 68.38 135 SER A O 1
ATOM 1015 N N . CYS A 1 136 ? 2.161 1.164 -29.367 1.00 62.09 136 CYS A N 1
ATOM 1016 C CA . CYS A 1 136 ? 3.414 0.564 -28.885 1.00 62.09 136 CYS A CA 1
ATOM 1017 C C . CYS A 1 136 ? 4.486 1.611 -28.506 1.00 62.09 136 CYS A C 1
ATOM 1019 O O . CYS A 1 136 ? 5.688 1.359 -28.615 1.00 62.09 136 CYS A O 1
ATOM 1021 N N . GLY A 1 137 ? 4.064 2.815 -28.106 1.00 57.62 137 GLY A N 1
ATOM 1022 C CA . GLY A 1 137 ? 4.955 3.936 -27.837 1.00 57.62 137 GLY A CA 1
ATOM 1023 C C . GLY A 1 137 ? 5.614 3.844 -26.461 1.00 57.62 137 GLY A C 1
ATOM 1024 O O . GLY A 1 137 ? 4.909 3.924 -25.464 1.00 57.62 137 GLY A O 1
ATOM 1025 N N . SER A 1 138 ? 6.949 3.709 -26.474 1.00 57.62 138 SER A N 1
ATOM 1026 C CA . SER A 1 138 ? 7.969 3.926 -25.421 1.00 57.62 138 SER A CA 1
ATOM 1027 C C . SER A 1 138 ? 7.684 3.504 -23.960 1.00 57.62 138 SER A C 1
ATOM 1029 O O . SER A 1 138 ? 6.592 3.127 -23.550 1.00 57.62 138 SER A O 1
ATOM 1031 N N . PHE A 1 139 ? 8.743 3.501 -23.141 1.00 58.75 139 PHE A N 1
ATOM 1032 C CA . PHE A 1 139 ? 8.695 3.165 -21.716 1.00 58.75 139 PHE A CA 1
ATOM 1033 C C . PHE A 1 139 ? 7.899 4.220 -20.931 1.00 58.75 139 PHE A C 1
ATOM 1035 O O . PHE A 1 139 ? 8.466 5.184 -20.420 1.00 58.75 139 PHE A O 1
ATOM 1042 N N . GLN A 1 140 ? 6.578 4.061 -20.858 1.00 64.06 140 GLN A N 1
ATOM 1043 C CA . GLN A 1 140 ? 5.689 4.960 -20.125 1.00 64.06 140 GLN A CA 1
ATOM 1044 C C . GLN A 1 140 ? 5.100 4.266 -18.899 1.00 64.06 140 GLN A C 1
ATOM 1046 O O . GLN A 1 140 ? 4.642 3.131 -18.974 1.00 64.06 140 GLN A O 1
ATOM 1051 N N . LEU A 1 141 ? 5.055 4.986 -17.777 1.00 65.06 141 LEU A N 1
ATOM 1052 C CA . LEU A 1 141 ? 4.452 4.528 -16.519 1.00 65.06 141 LEU A CA 1
ATOM 1053 C C . LEU A 1 141 ? 2.991 4.074 -16.680 1.00 65.06 141 LEU A C 1
ATOM 1055 O O . LEU A 1 141 ? 2.564 3.146 -16.004 1.00 65.06 141 LEU A O 1
ATOM 1059 N N . GLY A 1 142 ? 2.245 4.691 -17.603 1.00 59.72 142 GLY A N 1
ATOM 1060 C CA . GLY A 1 142 ? 0.861 4.320 -17.918 1.00 59.72 142 GLY A CA 1
ATOM 1061 C C . GLY A 1 142 ? 0.698 2.954 -18.595 1.00 59.72 142 GLY A C 1
ATOM 1062 O O . GLY A 1 142 ? -0.420 2.464 -18.670 1.00 59.72 142 GLY A O 1
ATOM 1063 N N . ASN A 1 143 ? 1.791 2.326 -19.043 1.00 62.00 143 ASN A N 1
ATOM 1064 C CA . ASN A 1 143 ? 1.784 0.976 -19.614 1.00 62.00 143 ASN A CA 1
ATOM 1065 C C . ASN A 1 143 ? 2.006 -0.114 -18.550 1.00 62.00 143 ASN A C 1
ATOM 1067 O O . ASN A 1 143 ? 2.059 -1.292 -18.898 1.00 62.00 143 ASN A O 1
ATOM 1071 N N . ALA A 1 144 ? 2.201 0.253 -17.279 1.00 64.56 144 ALA A N 1
ATOM 1072 C CA . ALA A 1 144 ? 2.311 -0.710 -16.187 1.00 64.56 144 ALA A CA 1
ATOM 1073 C C . ALA A 1 144 ? 0.993 -1.475 -15.981 1.00 64.56 144 ALA A C 1
ATOM 1075 O O . ALA A 1 144 ? -0.039 -1.106 -16.532 1.00 64.56 144 ALA A O 1
ATOM 1076 N N . ASN A 1 145 ? 1.035 -2.518 -15.152 1.00 65.94 145 ASN A N 1
ATOM 1077 C CA . ASN A 1 145 ? -0.123 -3.330 -14.797 1.00 65.94 145 ASN A CA 1
ATOM 1078 C C . ASN A 1 145 ? -1.152 -2.533 -13.974 1.00 65.94 145 ASN A C 1
ATOM 1080 O O . ASN A 1 145 ? -1.178 -2.603 -12.743 1.00 65.94 145 ASN A O 1
ATOM 1084 N N . LEU A 1 146 ? -2.003 -1.754 -14.635 1.00 59.97 146 LEU A N 1
ATOM 1085 C CA . LEU A 1 146 ? -3.193 -1.187 -14.016 1.00 59.97 146 LEU A CA 1
ATOM 1086 C C . LEU A 1 146 ? -4.258 -2.278 -14.161 1.00 59.97 146 LEU A C 1
ATOM 1088 O O . LEU A 1 146 ? -4.966 -2.323 -15.144 1.00 59.97 146 LEU A O 1
ATOM 1092 N N . LEU A 1 147 ? -4.287 -3.242 -13.241 1.00 53.09 147 LEU A N 1
ATOM 1093 C CA . LEU A 1 147 ? -5.210 -4.392 -13.244 1.00 53.09 147 LEU A CA 1
ATOM 1094 C C . LEU A 1 147 ? -6.701 -3.976 -13.387 1.00 53.09 147 LEU A C 1
ATOM 1096 O O . LEU A 1 147 ? -7.372 -3.896 -12.371 1.00 53.09 147 LEU A O 1
ATOM 1100 N N . ASP A 1 148 ? -7.235 -3.600 -14.541 1.00 48.66 148 ASP A N 1
ATOM 1101 C CA . ASP A 1 148 ? -8.605 -3.052 -14.649 1.00 48.66 148 ASP A CA 1
ATOM 1102 C C . ASP A 1 148 ? -9.679 -3.954 -14.005 1.00 48.66 148 ASP A C 1
ATOM 1104 O O . ASP A 1 148 ? -9.632 -5.194 -14.200 1.00 48.66 148 ASP A O 1
#

Foldseek 3Di:
DDDWDKDQAFFDKDKWKKFFFQKKKWKKAFDDDPQQADWWKKWKQKQNDIDIDTGPHDGDMDMDMDGRDDGGMMMIMIGTFAGRSNGMMTTPDMDTPPRMDIDDDDQDPCNVVVDDDDDDDDCVVQQAQVQPDPVPDDDDPRSTCPPD

Secondary structure (DSSP, 8-state):
-PPPEEE-STT-EEEEEEES-SEEEEEEEEPP-SS----EEEEEEETTEEEEEEE---SSEEEEEEE-PPSSEEEEEEEE-S-GGG--EEEEEEEE-TT-EEEPPP--HHHHTT-------STTTTTTTTT--TT--SS-GGGS----

Radius of gyration: 16.29 Å; chains: 1; bounding box: 40×35×48 Å

pLDDT: mean 82.36, std 12.89, range [48.66, 96.5]

Organism: NCBI:txid706552